Protein AF-A0ABD3QZ76-F1 (afdb_monomer_lite)

Organism: NCBI:txid29204

InterPro domains:
  IPR052341 LOG family pyrimidine/purine nucleotide 5'-monophosphatases [PTHR43393] (47-121)

Sequence (148 aa):
MNKDIIKRWHDAYQRALSQSPTGGDGIVRIFEKLVGSPPMPADKAAYDVYIRLLEDLRRMEGFERRYPLAIVAFGSARLSSDDRYYILATEVGEKLARRGFLVRTGAGPGIMDAVPMGWKREVSRSSSSMSMEHTQGVRDELPVHDHD

Radius of gyration: 20.26 Å; chains: 1; bounding box: 57×27×47 Å

Foldseek 3Di:
DDPVVVVVLVVVVVVVVVPDPDPDPPQVVVVCVVCPDDDDDPDDVVSVVVVVVSVVSVVCTCVVVPADDAAEDDDDLPDDCPDPVLQVLLVQLLVCLVVVHEYEYPQGHGSRCSNLNSVVVNPVVDPDPDDNPHHYDDPPPDPPPPDD

Structure (mmCIF, N/CA/C/O backbone):
data_AF-A0ABD3QZ76-F1
#
_entry.id   AF-A0ABD3QZ76-F1
#
loop_
_atom_site.group_PDB
_atom_site.id
_atom_site.type_symbol
_atom_site.label_atom_id
_atom_site.label_alt_id
_atom_site.label_comp_id
_atom_site.label_asym_id
_atom_site.label_entity_id
_atom_site.label_seq_id
_atom_site.pdbx_PDB_ins_code
_atom_site.Cartn_x
_atom_site.Cartn_y
_atom_site.Cartn_z
_atom_site.occupancy
_atom_site.B_iso_or_equiv
_atom_site.auth_seq_id
_atom_site.auth_comp_id
_atom_site.auth_asym_id
_atom_site.auth_atom_id
_atom_site.pdbx_PDB_model_num
ATOM 1 N N . MET A 1 1 ? 29.562 -4.612 -25.443 1.00 55.84 1 MET A N 1
ATOM 2 C CA . MET A 1 1 ? 29.653 -3.675 -24.301 1.00 55.84 1 MET A CA 1
ATOM 3 C C . MET A 1 1 ? 31.082 -3.685 -23.766 1.00 55.84 1 MET A C 1
ATOM 5 O O . MET A 1 1 ? 31.644 -4.764 -23.630 1.00 55.84 1 MET A O 1
ATOM 9 N N . ASN A 1 2 ? 31.709 -2.520 -23.567 1.00 74.69 2 ASN A N 1
ATOM 10 C CA . ASN A 1 2 ? 33.125 -2.417 -23.181 1.00 74.69 2 ASN A CA 1
ATOM 11 C C . ASN A 1 2 ? 33.342 -2.922 -21.735 1.00 74.69 2 ASN A C 1
ATOM 13 O O . ASN A 1 2 ? 32.626 -2.504 -20.824 1.00 74.69 2 ASN A O 1
ATOM 17 N N . LYS A 1 3 ? 34.337 -3.798 -21.524 1.00 63.56 3 LYS A N 1
ATOM 18 C CA . LYS A 1 3 ? 34.702 -4.367 -20.213 1.00 63.56 3 LYS A CA 1
ATOM 19 C C . LYS A 1 3 ? 35.032 -3.293 -19.169 1.00 63.56 3 LYS A C 1
ATOM 21 O O . LYS A 1 3 ? 34.716 -3.478 -17.997 1.00 63.56 3 LYS A O 1
ATOM 26 N N . ASP A 1 4 ? 35.574 -2.154 -19.594 1.00 70.06 4 ASP A N 1
ATOM 27 C CA . ASP A 1 4 ? 35.921 -1.047 -18.698 1.00 70.06 4 ASP A CA 1
ATOM 28 C C . ASP A 1 4 ? 34.684 -0.345 -18.128 1.00 70.06 4 ASP A C 1
ATOM 30 O O . ASP A 1 4 ? 34.673 0.077 -16.971 1.00 70.06 4 ASP A O 1
ATOM 34 N N . ILE A 1 5 ? 33.607 -0.261 -18.917 1.00 62.62 5 ILE A N 1
ATOM 35 C CA . ILE A 1 5 ? 32.332 0.325 -18.481 1.00 62.62 5 ILE A CA 1
ATOM 36 C C . ILE A 1 5 ? 31.694 -0.583 -17.429 1.00 62.62 5 ILE A C 1
ATOM 38 O O . ILE A 1 5 ? 31.334 -0.114 -16.353 1.00 62.62 5 ILE A O 1
ATOM 42 N N . ILE A 1 6 ? 31.656 -1.890 -17.702 1.00 59.50 6 ILE A N 1
ATOM 43 C CA . ILE A 1 6 ? 31.137 -2.912 -16.782 1.00 59.50 6 ILE A CA 1
ATOM 44 C C . ILE A 1 6 ? 31.904 -2.869 -15.457 1.00 59.50 6 ILE A C 1
ATOM 46 O O . ILE A 1 6 ? 31.296 -2.821 -14.389 1.00 59.50 6 ILE A O 1
ATOM 50 N N . LYS A 1 7 ? 33.241 -2.813 -15.511 1.00 67.69 7 LYS A N 1
ATOM 51 C CA . LYS A 1 7 ? 34.072 -2.717 -14.308 1.00 67.69 7 LYS A CA 1
ATOM 52 C C . LYS A 1 7 ? 33.772 -1.444 -13.516 1.00 67.69 7 LYS A C 1
ATOM 54 O O . LYS A 1 7 ? 33.560 -1.509 -12.310 1.00 67.69 7 LYS A O 1
ATOM 59 N N . ARG A 1 8 ? 33.688 -0.290 -14.186 1.00 68.12 8 ARG A N 1
ATOM 60 C CA . ARG A 1 8 ? 33.410 0.998 -13.531 1.00 68.12 8 ARG A CA 1
ATOM 61 C C . ARG A 1 8 ? 32.057 1.007 -12.817 1.00 68.12 8 ARG A C 1
ATOM 63 O O . ARG A 1 8 ? 31.927 1.619 -11.760 1.00 68.12 8 ARG A O 1
ATOM 70 N N . TRP A 1 9 ? 31.065 0.342 -13.397 1.00 60.19 9 TRP A N 1
ATOM 71 C CA . TRP A 1 9 ? 29.711 0.258 -12.854 1.00 60.19 9 TRP A CA 1
ATOM 72 C C . TRP A 1 9 ? 29.638 -0.725 -11.690 1.00 60.19 9 TRP A C 1
ATOM 74 O O . TRP A 1 9 ? 29.053 -0.410 -10.659 1.00 60.19 9 TRP A O 1
ATOM 84 N N . HIS A 1 10 ? 30.329 -1.861 -11.796 1.00 64.81 10 HIS A N 1
ATOM 85 C CA . HIS A 1 10 ? 30.483 -2.802 -10.692 1.00 64.81 10 HIS A CA 1
ATOM 86 C C . HIS A 1 10 ? 31.192 -2.148 -9.498 1.00 64.81 10 HIS A C 1
ATOM 88 O O . HIS A 1 10 ? 30.723 -2.244 -8.371 1.00 64.81 10 HIS A O 1
ATOM 94 N N . ASP A 1 11 ? 32.265 -1.394 -9.740 1.00 69.31 11 ASP A N 1
ATOM 95 C CA . ASP A 1 11 ? 33.004 -0.692 -8.687 1.00 69.31 11 ASP A CA 1
ATOM 96 C C . ASP A 1 11 ? 32.170 0.443 -8.051 1.00 69.31 11 ASP A C 1
ATOM 98 O O . ASP A 1 11 ? 32.305 0.742 -6.863 1.00 69.31 11 ASP A O 1
ATOM 102 N N . ALA A 1 12 ? 31.293 1.108 -8.814 1.00 63.75 12 ALA A N 1
ATOM 103 C CA . ALA A 1 12 ? 30.329 2.070 -8.271 1.00 63.75 12 ALA A CA 1
ATOM 104 C C . ALA A 1 12 ? 29.271 1.376 -7.398 1.00 63.75 12 ALA A C 1
ATOM 106 O O . ALA A 1 12 ? 28.984 1.841 -6.296 1.00 63.75 12 ALA A O 1
ATOM 107 N N . TYR A 1 13 ? 28.770 0.230 -7.855 1.00 64.62 13 TYR A N 1
ATOM 108 C CA . TYR A 1 13 ? 27.813 -0.594 -7.131 1.00 64.62 13 TYR A CA 1
ATOM 109 C C . TYR A 1 13 ? 28.374 -1.125 -5.801 1.00 64.62 13 TYR A C 1
ATOM 111 O O . TYR A 1 13 ? 27.765 -0.935 -4.749 1.00 64.62 13 TYR A O 1
ATOM 119 N N . GLN A 1 14 ? 29.576 -1.707 -5.818 1.00 65.12 14 GLN A N 1
ATOM 120 C CA . GLN A 1 14 ? 30.237 -2.224 -4.615 1.00 65.12 14 GLN A CA 1
ATOM 121 C C . GLN A 1 14 ? 30.552 -1.118 -3.602 1.00 65.12 14 GLN A C 1
ATOM 123 O O . GLN A 1 14 ? 30.383 -1.306 -2.398 1.00 65.12 14 GLN A O 1
ATOM 128 N N . ARG A 1 15 ? 30.934 0.080 -4.068 1.00 65.88 15 ARG A N 1
ATOM 129 C CA . ARG A 1 15 ? 31.102 1.241 -3.179 1.00 65.88 15 ARG A CA 1
ATOM 130 C C . ARG A 1 15 ? 29.785 1.649 -2.529 1.00 65.88 15 ARG A C 1
ATOM 132 O O . ARG A 1 15 ? 29.762 1.850 -1.317 1.00 65.88 15 ARG A O 1
ATOM 139 N N . ALA A 1 16 ? 28.698 1.699 -3.298 1.00 57.50 16 ALA A N 1
ATOM 140 C CA . ALA A 1 16 ? 27.373 1.992 -2.766 1.00 57.50 16 ALA A CA 1
ATOM 141 C C . ALA A 1 16 ? 26.900 0.938 -1.749 1.00 57.50 16 ALA A C 1
ATOM 143 O O . ALA A 1 16 ? 26.185 1.285 -0.815 1.00 57.50 16 ALA A O 1
ATOM 144 N N . LEU A 1 17 ? 27.272 -0.340 -1.902 1.00 56.12 17 LEU A N 1
ATOM 145 C CA . LEU A 1 17 ? 27.038 -1.395 -0.900 1.00 56.12 17 LEU A CA 1
ATOM 146 C C . LEU A 1 17 ? 27.857 -1.174 0.380 1.00 56.12 17 LEU A C 1
ATOM 148 O O . LEU A 1 17 ? 27.308 -1.203 1.473 1.00 56.12 17 LEU A O 1
ATOM 152 N N . SER A 1 18 ? 29.150 -0.868 0.258 1.00 60.88 18 SER A N 1
ATOM 153 C CA . SER A 1 18 ? 30.060 -0.740 1.410 1.00 60.88 18 SER A CA 1
ATOM 154 C C . SER A 1 18 ? 29.809 0.455 2.345 1.00 60.88 18 SER A C 1
ATOM 156 O O . SER A 1 18 ? 30.334 0.472 3.454 1.00 60.88 18 SER A O 1
ATOM 158 N N . GLN A 1 19 ? 29.050 1.466 1.911 1.00 54.06 19 GLN A N 1
ATOM 159 C CA . GLN A 1 19 ? 28.857 2.726 2.646 1.00 54.06 19 GLN A CA 1
ATOM 160 C C . GLN A 1 19 ? 27.554 2.782 3.462 1.00 54.06 19 GLN A C 1
ATOM 162 O O . GLN A 1 19 ? 27.247 3.823 4.043 1.00 54.06 19 GLN A O 1
ATOM 167 N N . SER A 1 20 ? 26.776 1.696 3.518 1.00 47.16 20 SER A N 1
ATOM 168 C CA . SER A 1 20 ? 25.511 1.686 4.261 1.00 47.16 20 SER A CA 1
ATOM 169 C C . SER A 1 20 ? 25.761 1.649 5.784 1.00 47.16 20 SER A C 1
ATOM 171 O O . SER A 1 20 ? 26.448 0.748 6.266 1.00 47.16 20 SER A O 1
ATOM 173 N N . PRO A 1 21 ? 25.233 2.611 6.569 1.00 45.03 21 PRO A N 1
ATOM 174 C CA . PRO A 1 21 ? 25.541 2.770 7.999 1.00 45.03 21 PRO A CA 1
ATOM 175 C C . PRO A 1 21 ? 24.874 1.727 8.907 1.00 45.03 21 PRO A C 1
ATOM 177 O O . PRO A 1 21 ? 25.215 1.606 10.082 1.00 45.03 21 PRO A O 1
ATOM 180 N N . THR A 1 22 ? 23.924 0.961 8.382 1.00 47.75 22 THR A N 1
ATOM 181 C CA . THR A 1 22 ? 23.325 -0.179 9.069 1.00 47.75 22 THR A CA 1
ATOM 182 C C . THR A 1 22 ? 23.849 -1.442 8.413 1.00 47.75 22 THR A C 1
ATOM 184 O O . THR A 1 22 ? 23.776 -1.546 7.195 1.00 47.75 22 THR A O 1
ATOM 187 N N . GLY A 1 23 ? 24.295 -2.436 9.189 1.00 49.66 23 GLY A N 1
ATOM 188 C CA . GLY A 1 23 ? 24.608 -3.793 8.703 1.00 49.66 23 GLY A CA 1
ATOM 189 C C . GLY A 1 23 ? 23.388 -4.569 8.171 1.00 49.66 23 GLY A C 1
ATOM 190 O O . GLY A 1 23 ? 23.293 -5.782 8.344 1.00 49.66 23 GLY A O 1
ATOM 191 N N . GLY A 1 24 ? 22.421 -3.846 7.610 1.00 51.84 24 GLY A N 1
ATOM 192 C CA . GLY A 1 24 ? 21.257 -4.305 6.894 1.00 51.84 24 GLY A CA 1
ATOM 193 C C . GLY A 1 24 ? 21.530 -4.204 5.401 1.00 51.84 24 GLY A C 1
ATOM 194 O O . GLY A 1 24 ? 21.508 -3.115 4.842 1.00 51.84 24 GLY A O 1
ATOM 195 N N . ASP A 1 25 ? 21.788 -5.366 4.811 1.00 60.72 25 ASP A N 1
ATOM 196 C CA . ASP A 1 25 ? 21.642 -5.620 3.379 1.00 60.72 25 ASP A CA 1
ATOM 197 C C . ASP A 1 25 ? 20.625 -6.761 3.166 1.00 60.72 25 ASP A C 1
ATOM 199 O O . ASP A 1 25 ? 20.720 -7.519 2.206 1.00 60.72 25 ASP A O 1
ATOM 203 N N . GLY A 1 26 ? 19.709 -7.010 4.105 1.00 63.88 26 GLY A N 1
ATOM 204 C CA . GLY A 1 26 ? 18.889 -8.226 4.142 1.00 63.88 26 GLY A CA 1
ATOM 205 C C . GLY A 1 26 ? 18.013 -8.382 2.901 1.00 63.88 26 GLY A C 1
ATOM 206 O O . GLY A 1 26 ? 18.057 -9.420 2.240 1.00 63.88 26 GLY A O 1
ATOM 207 N N . ILE A 1 27 ? 17.271 -7.331 2.546 1.00 64.62 27 ILE A N 1
ATOM 208 C CA . ILE A 1 27 ? 16.392 -7.323 1.368 1.00 64.62 27 ILE A CA 1
ATOM 209 C C . ILE A 1 27 ? 17.203 -7.341 0.066 1.00 64.62 27 ILE A C 1
ATOM 211 O O . ILE A 1 27 ? 16.872 -8.094 -0.849 1.00 64.62 27 ILE A O 1
ATOM 215 N N . VAL A 1 28 ? 18.299 -6.580 -0.000 1.00 67.62 28 VAL A N 1
ATOM 216 C CA . VAL A 1 28 ? 19.170 -6.533 -1.185 1.00 67.62 28 VAL A CA 1
ATOM 217 C C . VAL A 1 28 ? 19.839 -7.889 -1.413 1.00 67.62 28 VAL A C 1
ATOM 219 O O . VAL A 1 28 ? 19.815 -8.402 -2.525 1.00 67.62 28 VAL A O 1
ATOM 222 N N . ARG A 1 29 ? 20.341 -8.537 -0.358 1.00 65.88 29 ARG A N 1
ATOM 223 C CA . ARG A 1 29 ? 20.943 -9.877 -0.430 1.00 65.88 29 ARG A CA 1
ATOM 224 C C . ARG A 1 29 ? 19.932 -10.960 -0.774 1.00 65.88 29 ARG A C 1
ATOM 226 O O . ARG A 1 29 ? 20.291 -11.920 -1.448 1.00 65.88 29 ARG A O 1
ATOM 233 N N . ILE A 1 30 ? 18.694 -10.864 -0.282 1.00 66.62 30 ILE A N 1
ATOM 234 C CA . ILE A 1 30 ? 17.620 -11.786 -0.679 1.00 66.62 30 ILE A CA 1
ATOM 235 C C . ILE A 1 30 ? 17.338 -11.616 -2.170 1.00 66.62 30 ILE A C 1
ATOM 237 O O . ILE A 1 30 ? 17.302 -12.614 -2.884 1.00 66.62 30 ILE A O 1
ATOM 241 N N . PHE A 1 31 ? 17.208 -10.375 -2.643 1.00 66.81 31 PHE A N 1
ATOM 242 C CA . PHE A 1 31 ? 17.041 -10.080 -4.061 1.00 66.81 31 PHE A CA 1
ATOM 243 C C . PHE A 1 31 ? 18.198 -10.673 -4.877 1.00 66.81 31 PHE A C 1
ATOM 245 O O . PHE A 1 31 ? 17.959 -11.541 -5.708 1.00 66.81 31 PHE A O 1
ATOM 252 N N . GLU A 1 32 ? 19.453 -10.344 -4.564 1.00 68.50 32 GLU A N 1
ATOM 253 C CA . GLU A 1 32 ? 20.635 -10.902 -5.242 1.00 68.50 32 GLU A CA 1
ATOM 254 C C . GLU A 1 32 ? 20.688 -12.440 -5.217 1.00 68.50 32 GLU A C 1
ATOM 256 O O . GLU A 1 32 ? 21.098 -13.058 -6.195 1.00 68.50 32 GLU A O 1
ATOM 261 N N . LYS A 1 33 ? 20.263 -13.093 -4.128 1.00 67.94 33 LYS A N 1
ATOM 262 C CA . LYS A 1 33 ? 20.189 -14.564 -4.062 1.00 67.94 33 LYS A CA 1
ATOM 263 C C . LYS A 1 33 ? 19.096 -15.148 -4.954 1.00 67.94 33 LYS A C 1
ATOM 265 O O . LYS A 1 33 ? 19.282 -16.242 -5.479 1.00 67.94 33 LYS A O 1
ATOM 270 N N . LEU A 1 34 ? 17.959 -14.465 -5.077 1.00 65.44 34 LEU A N 1
ATOM 271 C CA . LEU A 1 34 ? 16.797 -14.938 -5.831 1.00 65.44 34 LEU A CA 1
ATOM 272 C C . LEU A 1 34 ? 16.950 -14.710 -7.335 1.00 65.44 34 LEU A C 1
ATOM 274 O O . LEU A 1 34 ? 16.622 -15.598 -8.118 1.00 65.44 34 LEU A O 1
ATOM 278 N N . VAL A 1 35 ? 17.436 -13.534 -7.737 1.00 65.44 35 VAL A N 1
ATOM 279 C CA . VAL A 1 35 ? 17.597 -13.157 -9.152 1.00 65.44 35 VAL A CA 1
ATOM 280 C C . VAL A 1 35 ? 19.026 -13.336 -9.671 1.00 65.44 35 VAL A C 1
ATOM 282 O O . VAL A 1 35 ? 19.245 -13.255 -10.878 1.00 65.44 35 VAL A O 1
ATOM 285 N N . GLY A 1 36 ? 19.988 -13.638 -8.797 1.00 61.91 36 GLY A N 1
ATOM 286 C CA . GLY A 1 36 ? 21.408 -13.717 -9.138 1.00 61.91 36 GLY A CA 1
ATOM 287 C C . GLY A 1 36 ? 22.058 -12.335 -9.248 1.00 61.91 36 GLY A C 1
ATOM 288 O O . GLY A 1 36 ? 21.460 -11.309 -8.919 1.00 61.91 36 GLY A O 1
ATOM 289 N N . SER A 1 37 ? 23.303 -12.291 -9.743 1.00 56.84 37 SER A N 1
ATOM 290 C CA . SER A 1 37 ? 23.878 -11.018 -10.182 1.00 56.84 37 SER A CA 1
ATOM 291 C C . SER A 1 37 ? 23.011 -10.470 -11.319 1.00 56.84 37 SER A C 1
ATOM 293 O O . SER A 1 37 ? 22.812 -11.182 -12.307 1.00 56.84 37 SER A O 1
ATOM 295 N N . PRO A 1 38 ? 22.497 -9.236 -11.206 1.00 54.41 38 PRO A N 1
ATOM 296 C CA . PRO A 1 38 ? 21.647 -8.652 -12.236 1.00 54.41 38 PRO A CA 1
ATOM 297 C C . PRO A 1 38 ? 22.380 -8.683 -13.589 1.00 54.41 38 PRO A C 1
ATOM 299 O O . PRO A 1 38 ? 23.584 -8.387 -13.638 1.00 54.41 38 PRO A O 1
ATOM 302 N N . PRO A 1 39 ? 21.705 -9.001 -14.707 1.00 57.78 39 PRO A N 1
ATOM 303 C CA . PRO A 1 39 ? 22.282 -8.712 -16.009 1.00 57.78 39 PRO A CA 1
ATOM 304 C C . PRO A 1 39 ? 22.580 -7.210 -16.057 1.00 57.78 39 PRO A C 1
ATOM 306 O O . PRO A 1 39 ? 21.695 -6.387 -15.824 1.00 57.78 39 PRO A O 1
ATOM 309 N N . MET A 1 40 ? 23.846 -6.856 -16.296 1.00 61.66 40 MET A N 1
ATOM 310 C CA . MET A 1 40 ? 24.263 -5.459 -16.412 1.00 61.66 40 MET A CA 1
ATOM 311 C C . MET A 1 40 ? 23.383 -4.770 -17.462 1.00 61.66 40 MET A C 1
ATOM 313 O O . MET A 1 40 ? 23.336 -5.257 -18.597 1.00 61.66 40 MET A O 1
ATOM 317 N N . PRO A 1 41 ? 22.684 -3.679 -17.107 1.00 68.50 41 PRO A N 1
ATOM 318 C CA . PRO A 1 41 ? 21.803 -3.000 -18.040 1.00 68.50 41 PRO A CA 1
ATOM 319 C C . PRO A 1 41 ? 22.567 -2.574 -19.298 1.00 68.50 41 PRO A C 1
ATOM 321 O O . PRO A 1 41 ? 23.732 -2.181 -19.230 1.00 68.50 41 PRO A O 1
ATOM 324 N N . ALA A 1 42 ? 21.915 -2.699 -20.457 1.00 70.06 42 ALA A N 1
ATOM 325 C CA . ALA A 1 42 ? 22.549 -2.512 -21.763 1.00 70.06 42 ALA A CA 1
ATOM 326 C C . ALA A 1 42 ? 22.991 -1.060 -22.026 1.00 70.06 42 ALA A C 1
ATOM 328 O O . ALA A 1 42 ? 23.866 -0.820 -22.861 1.00 70.06 42 ALA A O 1
ATOM 329 N N . ASP A 1 43 ? 22.398 -0.107 -21.302 1.00 77.88 43 ASP A N 1
ATOM 330 C CA . ASP A 1 43 ? 22.630 1.326 -21.429 1.00 77.88 43 ASP A CA 1
ATOM 331 C C . ASP A 1 43 ? 22.464 2.070 -20.087 1.00 77.88 43 ASP A C 1
ATOM 333 O O . ASP A 1 43 ? 22.128 1.496 -19.046 1.00 77.88 43 ASP A O 1
ATOM 337 N N . LYS A 1 44 ? 22.734 3.382 -20.116 1.00 73.81 44 LYS A N 1
ATOM 338 C CA . LYS A 1 44 ? 22.666 4.275 -18.951 1.00 73.81 44 LYS A CA 1
ATOM 339 C C . LYS A 1 44 ? 21.254 4.396 -18.370 1.00 73.81 44 LYS A C 1
ATOM 341 O O . LYS A 1 44 ? 21.131 4.472 -17.153 1.00 73.81 44 LYS A O 1
ATOM 346 N N . ALA A 1 45 ? 20.209 4.414 -19.195 1.00 76.19 45 ALA A N 1
ATOM 347 C CA . ALA A 1 45 ? 18.841 4.579 -18.707 1.00 76.19 45 ALA A CA 1
ATOM 348 C C . ALA A 1 45 ? 18.413 3.357 -17.888 1.00 76.19 45 ALA A C 1
ATOM 350 O O . ALA A 1 45 ? 17.911 3.491 -16.772 1.00 76.19 45 ALA A O 1
ATOM 351 N N . ALA A 1 46 ? 18.713 2.160 -18.391 1.00 75.38 46 ALA A N 1
ATOM 352 C CA . ALA A 1 46 ? 18.441 0.923 -17.675 1.00 75.38 46 ALA A CA 1
ATOM 353 C C . ALA A 1 46 ? 19.271 0.803 -16.376 1.00 75.38 46 ALA A C 1
ATOM 355 O O . ALA A 1 46 ? 18.796 0.239 -15.391 1.00 75.38 46 ALA A O 1
ATOM 356 N N . TYR A 1 47 ? 20.474 1.387 -16.322 1.00 74.00 47 TYR A N 1
ATOM 357 C CA . TYR A 1 47 ? 21.261 1.485 -15.084 1.00 74.00 47 TYR A CA 1
ATOM 358 C C . TYR A 1 47 ? 20.676 2.439 -14.062 1.00 74.00 47 TYR A C 1
ATOM 360 O O . TYR A 1 47 ? 20.614 2.101 -12.884 1.00 74.00 47 TYR A O 1
ATOM 368 N N . ASP A 1 48 ? 20.229 3.609 -14.506 1.00 74.25 48 ASP A N 1
ATOM 369 C CA . ASP A 1 48 ? 19.620 4.595 -13.623 1.00 74.25 48 ASP A CA 1
ATOM 370 C C . ASP A 1 48 ? 18.341 4.017 -12.983 1.00 74.25 48 ASP A C 1
ATOM 372 O O . ASP A 1 48 ? 18.131 4.174 -11.781 1.00 74.25 48 ASP A O 1
ATOM 376 N N . VAL A 1 49 ? 17.530 3.266 -13.744 1.00 80.31 49 VAL A N 1
ATOM 377 C CA . VAL A 1 49 ? 16.377 2.511 -13.212 1.00 80.31 49 VAL A CA 1
ATOM 378 C C . VAL A 1 49 ? 16.823 1.436 -12.221 1.00 80.31 49 VAL A C 1
ATOM 380 O O . VAL A 1 49 ? 16.241 1.310 -11.144 1.00 80.31 49 VAL A O 1
ATOM 383 N N . TYR A 1 50 ? 17.866 0.675 -12.558 1.00 76.00 50 TYR A N 1
ATOM 384 C CA . TYR A 1 50 ? 18.373 -0.392 -11.700 1.00 76.00 50 TYR A CA 1
ATOM 385 C C . TYR A 1 50 ? 18.871 0.134 -10.347 1.00 76.00 50 TYR A C 1
ATOM 387 O O . TYR A 1 50 ? 18.518 -0.407 -9.302 1.00 76.00 50 TYR A O 1
ATOM 395 N N . ILE A 1 51 ? 19.650 1.217 -10.346 1.00 73.56 51 ILE A N 1
ATOM 396 C CA . ILE A 1 51 ? 20.146 1.831 -9.110 1.00 73.56 51 ILE A CA 1
ATOM 397 C C . ILE A 1 51 ? 18.992 2.376 -8.266 1.00 73.56 51 ILE A C 1
ATOM 399 O O . ILE A 1 51 ? 18.982 2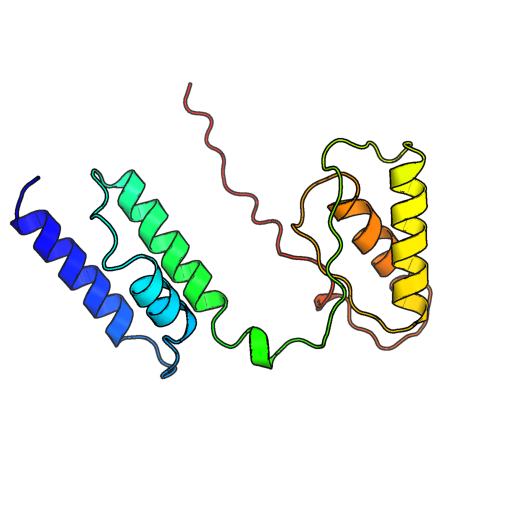.139 -7.061 1.00 73.56 51 ILE A O 1
ATOM 403 N N . ARG A 1 52 ? 17.985 3.008 -8.882 1.00 79.31 52 ARG A N 1
ATOM 404 C CA . ARG A 1 52 ? 16.784 3.471 -8.163 1.00 79.31 52 ARG A CA 1
ATOM 405 C C . ARG A 1 52 ? 16.036 2.326 -7.487 1.00 79.31 52 ARG A C 1
ATOM 407 O O . ARG A 1 52 ? 15.728 2.431 -6.306 1.00 79.31 52 ARG A O 1
ATOM 414 N N . LEU A 1 53 ? 15.826 1.210 -8.190 1.00 80.00 53 LEU A N 1
ATOM 415 C CA . LEU A 1 53 ? 15.198 0.020 -7.608 1.00 80.00 53 LEU A CA 1
ATOM 416 C C . LEU A 1 53 ? 15.950 -0.455 -6.360 1.00 80.00 53 LEU A C 1
ATOM 418 O O . LEU A 1 53 ? 15.340 -0.763 -5.339 1.00 80.00 53 LEU A O 1
ATOM 422 N N . LEU A 1 54 ? 17.279 -0.518 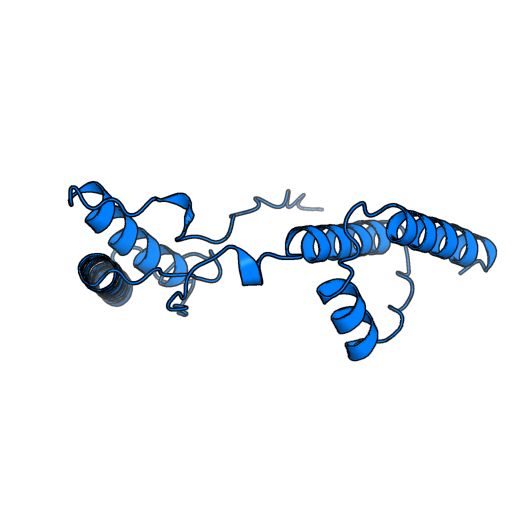-6.428 1.00 76.12 54 LEU A N 1
ATOM 423 C CA . LEU A 1 54 ? 18.080 -0.943 -5.285 1.00 76.12 54 LEU A CA 1
ATOM 424 C C . LEU A 1 54 ? 18.039 0.054 -4.127 1.00 76.12 54 LEU A C 1
ATOM 426 O O . LEU A 1 54 ? 18.016 -0.364 -2.971 1.00 76.12 54 LEU A O 1
ATOM 430 N N . GLU A 1 55 ? 18.031 1.354 -4.413 1.00 76.06 55 GLU A N 1
ATOM 431 C CA . GLU A 1 55 ? 17.837 2.389 -3.397 1.00 76.06 55 GLU A CA 1
ATOM 432 C C . GLU A 1 55 ? 16.473 2.252 -2.712 1.00 76.06 55 GLU A C 1
ATOM 434 O O . GLU A 1 55 ? 16.405 2.324 -1.486 1.00 76.06 55 GLU A O 1
ATOM 439 N N . ASP A 1 56 ? 15.407 1.977 -3.462 1.00 77.25 56 ASP A N 1
ATOM 440 C CA . ASP A 1 56 ? 14.066 1.762 -2.909 1.00 77.25 56 ASP A CA 1
ATOM 441 C C . ASP A 1 56 ? 13.999 0.497 -2.049 1.00 77.25 56 ASP A C 1
ATOM 443 O O . ASP A 1 56 ? 13.493 0.531 -0.926 1.00 77.25 56 ASP A O 1
ATOM 447 N N . LEU A 1 57 ? 14.600 -0.602 -2.511 1.00 75.94 57 LEU A N 1
ATOM 448 C CA . LEU A 1 57 ? 14.733 -1.829 -1.723 1.00 75.94 57 LEU A CA 1
ATOM 449 C C . LEU A 1 57 ? 15.500 -1.587 -0.413 1.00 75.94 57 LEU A C 1
ATOM 451 O O . LEU A 1 57 ? 15.125 -2.121 0.630 1.00 75.94 57 LEU A O 1
ATOM 455 N N . ARG A 1 58 ? 16.530 -0.735 -0.429 1.00 73.94 58 ARG A N 1
ATOM 456 C CA . ARG A 1 58 ? 17.246 -0.320 0.789 1.00 73.94 58 ARG A CA 1
ATOM 457 C C . ARG A 1 58 ? 16.407 0.576 1.689 1.00 73.94 58 ARG A C 1
ATOM 459 O O . ARG A 1 58 ? 16.484 0.446 2.904 1.00 73.94 58 ARG A O 1
ATOM 466 N N . ARG A 1 59 ? 15.580 1.469 1.139 1.00 72.50 59 ARG A N 1
ATOM 467 C CA . ARG A 1 59 ? 14.630 2.266 1.941 1.00 72.50 59 ARG A CA 1
ATOM 468 C C . ARG A 1 59 ? 13.611 1.380 2.658 1.00 72.50 59 ARG A C 1
ATOM 470 O O . ARG A 1 59 ? 13.145 1.736 3.737 1.00 72.50 59 ARG A O 1
ATOM 477 N N . MET A 1 60 ? 13.295 0.221 2.084 1.00 69.50 60 MET A N 1
ATOM 478 C CA . MET A 1 60 ? 12.449 -0.801 2.705 1.00 69.50 60 MET A CA 1
ATOM 479 C C . MET A 1 60 ? 13.181 -1.646 3.765 1.00 69.50 60 MET A C 1
ATOM 481 O O . MET A 1 60 ? 12.559 -2.462 4.450 1.00 69.50 60 MET A O 1
ATOM 485 N N . GLU A 1 61 ? 14.486 -1.466 3.958 1.00 69.94 61 GLU A N 1
ATOM 486 C CA . GLU A 1 61 ? 15.239 -2.190 4.975 1.00 69.94 61 GLU A CA 1
ATOM 487 C C . GLU A 1 61 ? 14.753 -1.838 6.388 1.00 69.94 61 GLU A C 1
ATOM 489 O O . GLU A 1 61 ? 14.631 -0.678 6.777 1.00 69.94 61 GLU A O 1
ATOM 494 N N . GLY A 1 62 ? 14.455 -2.860 7.193 1.00 62.59 62 GLY A N 1
ATOM 495 C CA . GLY A 1 62 ? 13.923 -2.664 8.542 1.00 62.59 62 GLY A CA 1
ATOM 496 C C . GLY A 1 62 ? 12.458 -2.217 8.583 1.00 62.59 62 GLY A C 1
ATOM 497 O O . GLY A 1 62 ? 11.917 -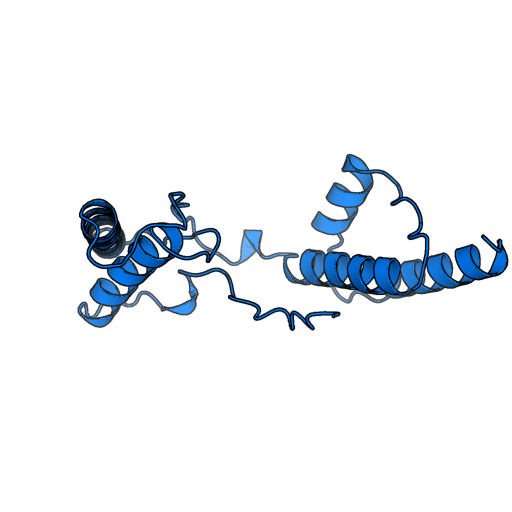2.078 9.682 1.00 62.59 62 GLY A O 1
ATOM 498 N N . PHE A 1 63 ? 11.796 -2.077 7.428 1.00 64.12 63 PHE A N 1
ATOM 499 C CA . PHE A 1 63 ? 10.361 -1.809 7.326 1.00 64.12 63 PHE A CA 1
ATOM 500 C C . PHE A 1 63 ? 9.548 -2.884 8.067 1.00 64.12 63 PHE A C 1
ATOM 502 O O . PHE A 1 63 ? 8.635 -2.565 8.819 1.00 64.12 63 PHE A O 1
ATOM 509 N N . GLU A 1 64 ? 9.945 -4.154 7.990 1.00 57.59 64 GLU A N 1
ATOM 510 C CA . GLU A 1 64 ? 9.270 -5.255 8.699 1.00 57.59 64 GLU A CA 1
ATOM 511 C C . GLU A 1 64 ? 9.259 -5.103 10.229 1.00 57.59 64 GLU A C 1
ATOM 513 O O . GLU A 1 64 ? 8.334 -5.569 10.887 1.00 57.59 64 GLU A O 1
ATOM 518 N N . ARG A 1 65 ? 10.254 -4.421 10.813 1.00 59.88 65 ARG A N 1
ATOM 519 C CA . ARG A 1 65 ? 10.355 -4.234 12.272 1.00 59.88 65 ARG A CA 1
ATOM 520 C C . ARG A 1 65 ? 9.561 -3.036 12.789 1.00 59.88 65 ARG A C 1
ATOM 522 O O . ARG A 1 65 ? 9.363 -2.925 13.994 1.00 59.88 65 ARG A O 1
ATOM 529 N N . ARG A 1 66 ? 9.157 -2.119 11.904 1.00 59.09 66 ARG A N 1
ATOM 530 C CA . ARG A 1 66 ? 8.627 -0.802 12.287 1.00 59.09 66 ARG A CA 1
ATOM 531 C C . ARG A 1 66 ? 7.110 -0.686 12.173 1.00 59.09 66 ARG A C 1
ATOM 533 O O . ARG A 1 66 ? 6.550 0.245 12.741 1.00 59.09 66 ARG A O 1
ATOM 540 N N . TYR A 1 67 ? 6.445 -1.605 11.475 1.00 63.28 67 TYR A N 1
ATOM 541 C CA . TYR A 1 67 ? 5.019 -1.478 11.183 1.00 63.28 67 TYR A CA 1
ATOM 542 C C . TYR A 1 67 ? 4.167 -2.584 11.818 1.00 63.28 67 TYR A C 1
ATOM 544 O O . TYR A 1 67 ? 4.555 -3.751 11.764 1.00 63.28 67 TYR A O 1
ATOM 552 N N . PRO A 1 68 ? 2.987 -2.250 12.379 1.00 67.62 68 PRO A N 1
ATOM 553 C CA . PRO A 1 68 ? 2.085 -3.244 12.951 1.00 67.62 68 PRO A CA 1
ATOM 554 C C . PRO A 1 68 ? 1.446 -4.123 11.868 1.00 67.62 68 PRO A C 1
ATOM 556 O O . PRO A 1 68 ? 1.409 -3.761 10.688 1.00 67.62 68 PRO A O 1
ATOM 559 N N . LEU A 1 69 ? 0.892 -5.265 12.287 1.00 77.88 69 LEU A N 1
ATOM 560 C CA . LEU A 1 69 ? 0.133 -6.159 11.414 1.00 77.88 69 LEU A CA 1
ATOM 561 C C . LEU A 1 69 ? -1.006 -5.392 10.720 1.00 77.88 69 LEU A C 1
ATOM 563 O O . LEU A 1 69 ? -1.788 -4.695 11.369 1.00 77.88 69 LEU A O 1
ATOM 567 N N . ALA A 1 70 ? -1.105 -5.544 9.401 1.00 84.94 70 ALA A N 1
ATOM 568 C CA . ALA A 1 70 ? -2.099 -4.870 8.576 1.00 84.94 70 ALA A CA 1
ATOM 569 C C . ALA A 1 70 ? -2.793 -5.856 7.635 1.00 84.94 70 ALA A C 1
ATOM 571 O O . ALA A 1 70 ? -2.193 -6.820 7.161 1.00 84.94 70 ALA A O 1
ATOM 572 N N . ILE A 1 71 ? -4.056 -5.577 7.329 1.00 88.75 71 ILE A N 1
ATOM 573 C CA . ILE A 1 71 ? -4.820 -6.285 6.307 1.00 88.75 71 ILE A CA 1
ATOM 574 C C . ILE A 1 71 ? -4.446 -5.701 4.948 1.00 88.75 71 ILE A C 1
ATOM 576 O O . ILE A 1 71 ? -4.568 -4.496 4.730 1.00 88.75 71 ILE A O 1
ATOM 580 N N . VAL A 1 72 ? -4.003 -6.552 4.024 1.00 90.44 72 VAL A N 1
ATOM 581 C CA . VAL A 1 72 ? -3.705 -6.128 2.653 1.00 90.44 72 VAL A CA 1
ATOM 582 C C . VAL A 1 72 ? -4.955 -6.294 1.795 1.00 90.44 72 VAL A C 1
ATOM 584 O O . VAL A 1 72 ? -5.455 -7.407 1.637 1.00 90.44 72 VAL A O 1
ATOM 587 N N . ALA A 1 73 ? -5.470 -5.193 1.251 1.00 87.94 73 ALA A N 1
ATOM 588 C CA . ALA A 1 73 ? -6.637 -5.193 0.378 1.00 87.94 73 ALA A CA 1
ATOM 589 C C . ALA A 1 73 ? -6.227 -5.040 -1.094 1.00 87.94 73 ALA A C 1
ATOM 591 O O . ALA A 1 73 ? -5.517 -4.106 -1.473 1.00 87.94 73 ALA A O 1
ATOM 592 N N . PHE A 1 74 ? -6.727 -5.954 -1.925 1.00 91.19 74 PHE A N 1
ATOM 593 C CA . PHE A 1 74 ? -6.554 -5.962 -3.376 1.00 91.19 74 PHE A CA 1
ATOM 594 C C . PHE A 1 74 ? -7.907 -5.831 -4.073 1.00 91.19 74 PHE A C 1
ATOM 596 O O . PHE A 1 74 ? -8.935 -6.258 -3.546 1.00 91.19 74 PHE A O 1
ATOM 603 N N . GLY A 1 75 ? -7.909 -5.275 -5.282 1.00 90.00 75 GLY A N 1
ATOM 604 C CA . GLY A 1 75 ? -9.111 -5.197 -6.101 1.00 90.00 75 GLY A CA 1
ATOM 605 C C . GLY A 1 75 ? -8.917 -4.396 -7.383 1.00 90.00 75 GLY A C 1
ATOM 606 O O . GLY A 1 75 ? -7.810 -3.969 -7.707 1.00 90.00 75 GLY A O 1
ATOM 607 N N . SER A 1 76 ? -10.008 -4.221 -8.131 1.00 91.81 76 SER A N 1
ATOM 608 C CA . SER A 1 76 ? -9.995 -3.535 -9.427 1.00 91.81 76 SER A CA 1
ATOM 609 C C . SER A 1 76 ? -9.495 -2.096 -9.308 1.00 91.81 76 SER A C 1
ATOM 611 O O . SER A 1 76 ? -9.996 -1.332 -8.483 1.00 91.81 76 SER A O 1
ATOM 613 N N . ALA A 1 77 ? -8.579 -1.725 -10.204 1.00 92.50 77 ALA A N 1
ATOM 614 C CA . ALA A 1 77 ? -8.105 -0.355 -10.383 1.00 92.50 77 ALA A CA 1
ATOM 615 C C . ALA A 1 77 ? -9.038 0.511 -11.254 1.00 92.50 77 ALA A C 1
ATOM 617 O O . ALA A 1 77 ? -8.834 1.710 -11.379 1.00 92.50 77 ALA A O 1
ATOM 618 N N . ARG A 1 78 ? -10.048 -0.091 -11.893 1.00 93.31 78 ARG A N 1
ATOM 619 C CA . ARG A 1 78 ? -10.850 0.553 -12.950 1.00 93.31 78 ARG A CA 1
ATOM 620 C C . ARG A 1 78 ? -12.220 1.049 -12.492 1.00 93.31 78 ARG A C 1
ATOM 622 O O . ARG A 1 78 ? -12.972 1.559 -13.310 1.00 93.31 78 ARG A O 1
ATOM 629 N N . LEU A 1 79 ? -12.572 0.835 -11.226 1.00 93.81 79 LEU A N 1
ATOM 630 C CA . LEU A 1 79 ? -13.871 1.258 -10.707 1.00 93.81 79 LEU A CA 1
ATOM 631 C C . LEU A 1 79 ? -13.861 2.751 -10.397 1.00 93.81 79 LEU A C 1
ATOM 633 O O . LEU A 1 79 ? -12.914 3.247 -9.784 1.00 93.81 79 LEU A O 1
ATOM 637 N N . SER A 1 80 ? -14.932 3.431 -10.788 1.00 94.38 80 SER A N 1
ATOM 638 C CA . SER A 1 80 ? -15.223 4.801 -10.384 1.00 94.38 80 SER A CA 1
ATOM 639 C C . SER A 1 80 ? -15.818 4.841 -8.972 1.00 94.38 80 SER A C 1
ATOM 641 O O . SER A 1 80 ? -16.211 3.815 -8.413 1.00 94.38 80 SER A O 1
ATOM 643 N N . SER A 1 81 ? -15.858 6.028 -8.366 1.00 93.38 81 SER A N 1
ATOM 644 C CA . SER A 1 81 ? -16.294 6.213 -6.975 1.00 93.38 81 SER A CA 1
ATOM 645 C C . SER A 1 81 ? -17.796 6.004 -6.746 1.00 93.38 81 SER A C 1
ATOM 647 O O . SER A 1 81 ? -18.218 5.771 -5.614 1.00 93.38 81 SER A O 1
ATOM 649 N N . ASP A 1 82 ? -18.592 6.074 -7.809 1.00 96.25 82 ASP A N 1
ATOM 650 C CA . ASP A 1 82 ? -20.031 5.815 -7.864 1.00 96.25 82 ASP A CA 1
ATOM 651 C C . ASP A 1 82 ? -20.376 4.334 -8.104 1.00 96.25 82 ASP A C 1
ATOM 653 O O . ASP A 1 82 ? -21.532 3.934 -7.952 1.00 96.25 82 ASP A O 1
ATOM 657 N N . ASP A 1 83 ? -19.387 3.491 -8.417 1.00 97.94 83 ASP A N 1
ATOM 658 C CA . ASP A 1 83 ? -19.600 2.055 -8.566 1.00 97.94 83 ASP A CA 1
ATOM 659 C C . ASP A 1 83 ? -19.992 1.410 -7.223 1.00 97.94 83 ASP A C 1
ATOM 661 O O . ASP A 1 83 ? -19.376 1.638 -6.175 1.00 97.94 83 ASP A O 1
ATOM 665 N N . ARG A 1 84 ? -20.997 0.525 -7.252 1.00 97.69 84 ARG A N 1
ATOM 666 C CA . ARG A 1 84 ? -21.483 -0.199 -6.065 1.00 97.69 84 ARG A CA 1
ATOM 667 C C . ARG A 1 84 ? -20.370 -0.916 -5.294 1.00 97.69 84 ARG A C 1
ATOM 669 O O . ARG A 1 84 ? -20.429 -0.995 -4.069 1.00 97.69 84 ARG A O 1
ATOM 676 N N . TYR A 1 85 ? -19.366 -1.459 -5.979 1.00 97.44 85 TYR A N 1
ATOM 677 C CA . TYR A 1 85 ? -18.256 -2.176 -5.359 1.00 97.44 85 TYR A CA 1
ATOM 678 C C . TYR A 1 85 ? -17.223 -1.222 -4.760 1.00 97.44 85 TYR A C 1
ATOM 680 O O . TYR A 1 85 ? -16.610 -1.570 -3.752 1.00 97.44 85 TYR A O 1
ATOM 688 N N . TYR A 1 86 ? -17.064 -0.016 -5.314 1.00 97.06 86 TYR A N 1
ATOM 689 C CA . TYR A 1 86 ? -16.254 1.033 -4.694 1.00 97.06 86 TYR A CA 1
ATOM 690 C C . TYR A 1 86 ? -16.871 1.477 -3.361 1.00 97.06 86 TYR A C 1
ATOM 692 O O . TYR A 1 86 ? -16.186 1.555 -2.338 1.00 97.06 86 TYR A O 1
ATOM 700 N N . ILE A 1 87 ? -18.187 1.707 -3.349 1.00 97.88 87 ILE A N 1
ATOM 701 C CA . ILE A 1 87 ? -18.928 2.087 -2.139 1.00 97.88 87 ILE A CA 1
ATOM 702 C C . ILE A 1 87 ? -18.809 0.986 -1.077 1.00 97.88 87 ILE A C 1
ATOM 704 O O . ILE A 1 87 ? -18.411 1.261 0.055 1.00 97.88 87 ILE A O 1
ATOM 708 N N . LEU A 1 88 ? -19.041 -0.276 -1.455 1.00 97.88 88 LEU A N 1
ATOM 709 C CA . LEU A 1 88 ? -18.876 -1.418 -0.548 1.00 97.88 88 LEU A CA 1
ATOM 710 C C . LEU A 1 88 ? -17.442 -1.543 -0.012 1.00 97.88 88 LEU A C 1
ATOM 712 O O . LEU A 1 88 ? -17.250 -1.794 1.176 1.00 97.88 88 LEU A O 1
ATOM 716 N N . ALA A 1 89 ? -16.425 -1.347 -0.854 1.00 97.06 89 ALA A N 1
ATOM 717 C CA . ALA A 1 89 ? -15.026 -1.366 -0.427 1.00 97.06 89 ALA A CA 1
ATOM 718 C C . ALA A 1 89 ? -14.711 -0.238 0.574 1.00 97.06 89 ALA A C 1
ATOM 720 O O . ALA A 1 89 ? -13.979 -0.454 1.542 1.00 97.06 89 ALA A O 1
ATOM 721 N N . THR A 1 90 ? -15.320 0.935 0.392 1.00 96.81 90 THR A N 1
ATOM 722 C CA . THR A 1 90 ? -15.225 2.053 1.341 1.00 96.81 90 THR A CA 1
ATOM 723 C C . THR A 1 90 ? -15.817 1.663 2.700 1.00 96.81 90 THR A C 1
ATOM 725 O O . THR A 1 90 ? -15.162 1.828 3.729 1.00 96.81 90 THR A O 1
ATOM 728 N N . GLU A 1 91 ? -17.006 1.054 2.730 1.00 97.75 91 GLU A N 1
ATOM 729 C CA . GLU A 1 91 ? -17.615 0.570 3.979 1.00 97.75 91 GLU A CA 1
ATOM 730 C C . GLU A 1 91 ? -16.774 -0.507 4.679 1.00 97.75 91 GLU A C 1
ATOM 732 O O . GLU A 1 91 ? -16.727 -0.569 5.912 1.00 97.75 91 GLU A O 1
ATOM 737 N N . VAL A 1 92 ? -16.110 -1.380 3.912 1.00 96.81 92 VAL A N 1
ATOM 738 C CA . VAL A 1 92 ? -15.165 -2.360 4.464 1.00 96.81 92 VAL A CA 1
ATOM 739 C C . VAL A 1 92 ? -14.022 -1.637 5.174 1.00 96.81 92 VAL A C 1
ATOM 741 O O . VAL A 1 92 ? -13.724 -1.977 6.317 1.00 96.81 92 VAL A O 1
ATOM 744 N N . GLY A 1 93 ? -13.438 -0.608 4.554 1.00 94.88 93 GLY A N 1
ATOM 745 C CA . GLY A 1 93 ? -12.398 0.223 5.166 1.00 94.88 93 GLY A CA 1
ATOM 746 C C . GLY A 1 93 ? -12.817 0.817 6.513 1.00 94.88 93 GLY A C 1
ATOM 747 O O . GLY A 1 93 ? -12.102 0.667 7.506 1.00 94.88 93 GLY A O 1
ATOM 748 N N . GLU A 1 94 ? -14.013 1.408 6.580 1.00 95.12 94 GLU A N 1
ATOM 749 C CA . GLU A 1 94 ? -14.578 1.952 7.826 1.00 95.12 94 GLU A CA 1
ATOM 750 C C . GLU A 1 94 ? -14.744 0.866 8.906 1.00 95.12 94 GLU A C 1
ATOM 752 O O . GLU A 1 94 ? -14.392 1.051 10.072 1.00 95.12 94 GLU A O 1
ATOM 757 N N . LYS A 1 95 ? -15.256 -0.310 8.524 1.00 95.50 95 LYS A N 1
ATOM 758 C CA . LYS A 1 95 ? -15.460 -1.451 9.434 1.00 95.50 95 LYS A CA 1
ATOM 759 C C . LYS A 1 95 ? -14.152 -2.040 9.961 1.00 95.50 95 LYS A C 1
ATOM 761 O O . LYS A 1 95 ? -14.159 -2.619 11.052 1.00 95.50 95 LYS A O 1
ATOM 766 N N . LEU A 1 96 ? -13.068 -1.948 9.193 1.00 92.25 96 LEU A N 1
ATOM 767 C CA . LEU A 1 96 ? -11.730 -2.365 9.614 1.00 92.25 96 LEU A CA 1
ATOM 768 C C . LEU A 1 96 ? -11.131 -1.363 10.605 1.00 92.25 96 LEU A C 1
ATOM 770 O O . LEU A 1 96 ? -10.649 -1.781 11.658 1.00 92.25 96 LEU A O 1
ATOM 774 N N . ALA A 1 97 ? -11.257 -0.062 10.326 1.00 89.94 97 ALA A N 1
ATOM 775 C CA . ALA A 1 97 ? -10.833 1.004 11.234 1.00 89.94 97 ALA A CA 1
ATOM 776 C C . ALA A 1 97 ? -11.528 0.910 12.601 1.00 89.94 97 ALA A C 1
ATOM 778 O O . ALA A 1 97 ? -10.850 0.890 13.626 1.00 89.94 97 ALA A O 1
ATOM 779 N N . ARG A 1 98 ? -12.858 0.725 12.636 1.00 89.50 98 ARG A N 1
ATOM 780 C CA . ARG A 1 98 ? -13.616 0.547 13.896 1.00 89.50 98 ARG A CA 1
ATOM 781 C C . ARG A 1 98 ? -13.141 -0.627 14.750 1.00 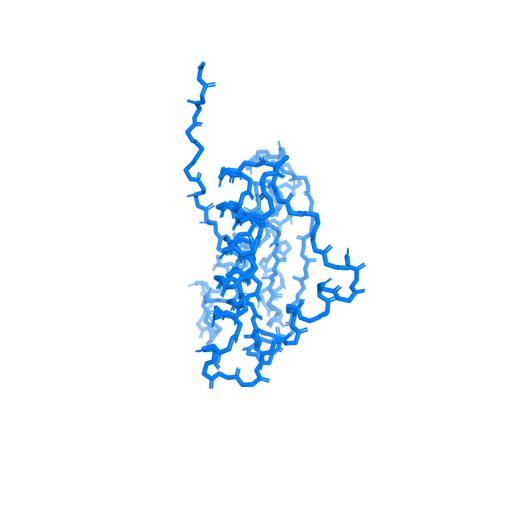89.50 98 ARG A C 1
ATOM 783 O O . ARG A 1 98 ? -13.353 -0.631 15.957 1.00 89.50 98 ARG A O 1
ATOM 790 N N . ARG A 1 99 ? -12.535 -1.640 14.129 1.00 89.75 99 ARG A N 1
ATOM 791 C CA . ARG A 1 99 ? -11.995 -2.825 14.810 1.00 89.75 99 ARG A CA 1
ATOM 792 C C . ARG A 1 99 ? -10.508 -2.700 15.154 1.00 89.75 99 ARG A C 1
ATOM 794 O O . ARG A 1 99 ? -9.941 -3.650 15.680 1.00 89.75 99 ARG A O 1
ATOM 801 N N . GLY A 1 100 ? -9.879 -1.563 14.858 1.00 8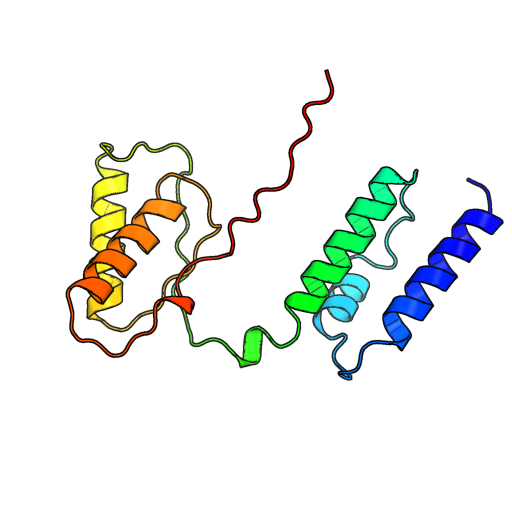5.25 100 GLY A N 1
ATOM 802 C CA . GLY A 1 100 ? -8.466 -1.316 15.144 1.00 85.25 100 GLY A CA 1
ATOM 803 C C . GLY A 1 100 ? -7.495 -1.972 14.162 1.00 85.25 100 GLY A C 1
ATOM 804 O O . GLY A 1 100 ? -6.300 -2.033 14.441 1.00 85.25 100 GLY A O 1
ATOM 805 N N . PHE A 1 101 ? -7.969 -2.465 13.013 1.00 86.31 101 PHE A N 1
ATOM 806 C CA . PHE A 1 101 ? -7.082 -3.033 11.999 1.00 86.31 101 PHE A CA 1
ATOM 807 C C . PHE A 1 101 ? -6.474 -1.937 11.136 1.00 86.31 101 PHE A C 1
ATOM 809 O O . PHE A 1 101 ? -7.180 -1.049 10.662 1.00 86.31 101 PHE A O 1
ATOM 816 N N . LEU A 1 102 ? -5.174 -2.040 10.867 1.00 87.12 102 LEU A N 1
ATOM 817 C CA . LEU A 1 102 ? -4.529 -1.275 9.807 1.00 87.12 102 LEU A CA 1
ATOM 818 C C . LEU A 1 102 ? -4.833 -1.893 8.443 1.00 87.12 102 LEU A C 1
ATOM 820 O O . LEU A 1 102 ? -5.041 -3.103 8.330 1.00 87.12 102 LEU A O 1
ATOM 824 N N . VAL A 1 103 ? -4.815 -1.064 7.403 1.00 86.00 103 VAL A N 1
ATOM 825 C CA . VAL A 1 103 ? -5.028 -1.492 6.018 1.00 86.00 103 VAL A CA 1
ATOM 826 C C . VAL A 1 103 ? -3.850 -1.065 5.157 1.00 86.00 103 VAL A C 1
ATOM 828 O O . VAL A 1 103 ? -3.353 0.043 5.304 1.00 86.00 103 VAL A O 1
ATOM 831 N N . ARG A 1 104 ? -3.422 -1.925 4.233 1.00 87.62 104 ARG A N 1
ATOM 832 C CA . ARG A 1 104 ? -2.446 -1.606 3.183 1.00 87.62 104 ARG A CA 1
ATOM 833 C C . ARG A 1 104 ? -2.990 -2.001 1.817 1.00 87.62 104 ARG A C 1
ATOM 835 O O . ARG A 1 104 ? -3.752 -2.957 1.709 1.00 87.62 104 ARG A O 1
ATOM 842 N N . THR A 1 105 ? -2.585 -1.288 0.773 1.00 88.62 105 THR A N 1
ATOM 843 C CA . THR A 1 105 ? -2.976 -1.567 -0.618 1.00 88.62 105 THR A CA 1
ATOM 844 C C . THR A 1 105 ? -1.800 -1.321 -1.558 1.00 88.62 105 THR A C 1
ATOM 846 O O . THR A 1 105 ? -0.786 -0.753 -1.152 1.00 88.62 105 THR A O 1
ATOM 849 N N . GLY A 1 106 ? -1.950 -1.700 -2.830 1.00 84.50 106 GLY A N 1
ATOM 850 C CA . GLY A 1 106 ? -0.999 -1.362 -3.895 1.00 84.50 106 GLY A CA 1
ATOM 851 C C . GLY A 1 106 ? -1.046 0.101 -4.363 1.00 84.50 106 GLY A C 1
ATOM 852 O O . GLY A 1 106 ? -0.504 0.396 -5.418 1.00 84.50 106 GLY A O 1
ATOM 853 N N . ALA A 1 107 ? -1.730 0.999 -3.636 1.00 83.88 107 ALA A N 1
ATOM 854 C CA . ALA A 1 107 ? -1.819 2.446 -3.897 1.00 83.88 107 ALA A CA 1
ATOM 855 C C . ALA A 1 107 ? -2.404 2.886 -5.264 1.00 83.88 107 ALA A C 1
ATOM 857 O O . ALA A 1 107 ? -2.370 4.074 -5.599 1.00 83.88 107 ALA A O 1
ATOM 858 N N . GLY A 1 108 ? -2.989 1.960 -6.030 1.00 86.38 108 GLY A N 1
ATOM 859 C CA . GLY A 1 108 ? -3.701 2.256 -7.277 1.00 86.38 108 GLY A CA 1
ATOM 860 C C . GLY A 1 108 ? -5.137 2.778 -7.076 1.00 86.38 108 GLY A C 1
ATOM 861 O O . GLY A 1 108 ? -5.631 2.808 -5.949 1.00 86.38 108 GLY A O 1
ATOM 862 N N . PRO A 1 109 ? -5.820 3.187 -8.163 1.00 91.38 109 PRO A N 1
ATOM 863 C CA . PRO A 1 109 ? -7.213 3.649 -8.133 1.00 91.38 109 PRO A CA 1
ATOM 864 C C . PRO A 1 109 ? -8.224 2.527 -7.813 1.00 91.38 109 PRO A C 1
ATOM 866 O O . PRO A 1 109 ? -7.855 1.382 -7.535 1.00 91.38 109 PRO A O 1
ATOM 869 N N . GLY A 1 110 ? -9.520 2.854 -7.833 1.00 93.62 110 GLY A N 1
ATOM 870 C CA . GLY A 1 110 ? -10.608 1.902 -7.607 1.00 93.62 110 GLY A CA 1
ATOM 871 C C . GLY A 1 110 ? -10.616 1.342 -6.183 1.00 93.62 110 GLY A C 1
ATOM 872 O O . GLY A 1 110 ? -10.534 2.091 -5.214 1.00 93.62 110 GLY A O 1
ATOM 873 N N . ILE A 1 111 ? -10.700 0.018 -6.027 1.00 94.12 111 ILE A N 1
ATOM 874 C CA . ILE A 1 111 ? -10.796 -0.627 -4.701 1.00 94.12 111 ILE A CA 1
ATOM 875 C C . ILE A 1 111 ? -9.565 -0.331 -3.831 1.00 94.12 111 ILE A C 1
ATOM 877 O O . ILE A 1 111 ? -9.692 -0.162 -2.619 1.00 94.12 111 ILE A O 1
ATOM 881 N N . MET A 1 112 ? -8.379 -0.241 -4.442 1.00 91.38 112 MET A N 1
ATOM 882 C CA . MET A 1 112 ? -7.130 0.041 -3.725 1.00 91.38 112 MET A CA 1
ATOM 883 C C . MET A 1 112 ? -7.072 1.466 -3.149 1.00 91.38 112 MET A C 1
ATOM 885 O O . MET A 1 112 ? -6.277 1.700 -2.237 1.00 91.38 112 MET A O 1
ATOM 889 N N . ASP A 1 113 ? -7.937 2.366 -3.627 1.00 92.69 113 ASP A N 1
ATOM 890 C CA . ASP A 1 113 ? -8.161 3.714 -3.093 1.00 92.69 113 ASP A CA 1
ATOM 891 C C . ASP A 1 113 ? -9.372 3.754 -2.139 1.00 92.69 113 ASP A C 1
ATOM 893 O O . ASP A 1 113 ? -9.308 4.346 -1.060 1.00 92.69 113 ASP A O 1
ATOM 897 N N . ALA A 1 114 ? -10.445 3.029 -2.473 1.00 95.19 114 ALA A N 1
ATOM 898 C CA . ALA A 1 114 ? -11.684 2.974 -1.700 1.00 95.19 114 ALA A CA 1
ATOM 899 C C . ALA A 1 114 ? -11.487 2.476 -0.259 1.00 95.19 114 ALA A C 1
ATOM 901 O O . ALA A 1 114 ? -11.991 3.086 0.688 1.00 95.19 114 ALA A O 1
ATOM 902 N N . VAL A 1 115 ? -10.749 1.373 -0.065 1.00 94.56 115 VAL A N 1
ATOM 903 C CA . VAL A 1 115 ? -10.579 0.783 1.276 1.00 94.56 115 VAL A CA 1
ATOM 904 C C . VAL A 1 115 ? -9.796 1.728 2.208 1.00 94.56 115 VAL A C 1
ATOM 906 O O . VAL A 1 115 ? -10.295 2.011 3.302 1.00 94.56 115 VAL A O 1
ATOM 909 N N . PRO A 1 116 ? -8.628 2.290 1.820 1.00 91.94 116 PRO A N 1
ATOM 910 C CA . PRO A 1 116 ? -7.953 3.308 2.627 1.00 91.94 116 PRO A CA 1
ATOM 911 C C . PRO A 1 116 ? -8.793 4.568 2.846 1.00 91.94 116 PRO A C 1
ATOM 913 O O . PRO A 1 116 ? -8.744 5.144 3.931 1.00 91.94 116 PRO A O 1
ATOM 916 N N . MET A 1 117 ? -9.581 4.994 1.852 1.00 92.69 117 MET A N 1
ATOM 917 C CA . MET A 1 117 ? -10.460 6.161 1.974 1.00 92.69 117 MET A CA 1
ATOM 918 C C . MET A 1 117 ? -11.484 5.980 3.100 1.00 92.69 117 MET A C 1
ATOM 920 O O . MET A 1 117 ? -11.605 6.840 3.976 1.00 92.69 117 MET A O 1
ATOM 924 N N . GLY A 1 118 ? -12.192 4.847 3.114 1.00 93.88 118 GLY A N 1
ATOM 925 C CA . GLY A 1 118 ? -13.146 4.523 4.174 1.00 93.88 118 GLY A CA 1
ATOM 926 C C . GLY A 1 118 ? -12.477 4.395 5.540 1.00 93.88 118 GLY A C 1
ATOM 927 O O . GLY A 1 118 ? -12.948 4.959 6.526 1.00 93.88 118 GLY A O 1
ATOM 928 N N . TRP A 1 119 ? -11.317 3.738 5.589 1.00 93.56 119 TRP A N 1
ATOM 929 C CA . TRP A 1 119 ? -10.536 3.621 6.818 1.00 93.56 119 TRP A CA 1
ATOM 930 C C . TRP A 1 119 ? -10.170 4.995 7.401 1.00 93.56 119 TRP A C 1
ATOM 932 O O . TRP A 1 119 ? -10.428 5.263 8.574 1.00 93.56 119 TRP A O 1
ATOM 942 N N . LYS A 1 120 ? -9.625 5.899 6.573 1.00 90.62 120 LYS A N 1
ATOM 943 C CA . LYS A 1 120 ? -9.219 7.249 6.997 1.00 90.62 120 LYS A CA 1
ATOM 944 C C . LYS A 1 120 ? -10.412 8.064 7.472 1.00 90.62 120 LYS A C 1
ATOM 946 O O . LYS A 1 120 ? -10.311 8.755 8.478 1.00 90.62 120 LYS A O 1
ATOM 951 N N . ARG A 1 121 ? -11.547 7.965 6.772 1.00 91.81 121 ARG A N 1
ATOM 952 C CA . ARG A 1 121 ? -12.783 8.658 7.151 1.00 91.81 121 ARG A CA 1
ATOM 953 C C . ARG A 1 121 ? -13.242 8.269 8.553 1.00 91.81 121 ARG A C 1
ATOM 955 O O . ARG A 1 121 ? -13.619 9.149 9.319 1.00 91.81 121 ARG A O 1
ATOM 962 N N . GLU A 1 122 ? -13.220 6.982 8.881 1.00 91.25 122 GLU A N 1
ATOM 963 C CA . GLU A 1 122 ? -13.586 6.503 10.214 1.00 91.25 122 GLU A CA 1
ATOM 964 C C . GLU A 1 122 ? -12.613 7.016 11.281 1.00 91.25 122 GLU A C 1
ATOM 966 O O . GLU A 1 122 ? -13.048 7.573 12.286 1.00 91.25 122 GLU A O 1
ATOM 971 N N . VAL A 1 123 ? -11.304 6.902 11.040 1.00 86.38 123 VAL A N 1
ATOM 972 C CA . VAL A 1 123 ? -10.283 7.368 11.992 1.00 86.38 123 VAL A CA 1
ATOM 973 C C . VAL A 1 123 ? -10.364 8.875 12.230 1.00 86.38 123 VAL A C 1
ATOM 975 O O . VAL A 1 123 ? -10.199 9.306 13.361 1.00 86.38 123 VAL A O 1
ATOM 978 N N . SER A 1 124 ? -10.687 9.681 11.215 1.00 85.62 124 SER A N 1
ATOM 979 C CA . SER A 1 124 ? -10.896 11.127 11.389 1.00 85.62 124 SER A CA 1
ATOM 980 C C . SER A 1 124 ? -12.144 11.476 12.206 1.00 85.62 124 SER A C 1
ATOM 982 O O . SER A 1 124 ? -12.213 12.560 12.780 1.00 85.62 124 SER A O 1
ATOM 984 N N . ARG A 1 125 ? -13.166 10.609 12.212 1.00 84.25 125 ARG A N 1
ATOM 985 C CA . ARG A 1 125 ? -14.425 10.829 12.949 1.00 84.25 125 ARG A CA 1
ATOM 986 C C . ARG A 1 125 ? -14.340 10.342 14.388 1.00 84.25 125 ARG A C 1
ATOM 988 O O . ARG A 1 125 ? -14.987 10.912 15.263 1.00 84.25 125 ARG A O 1
ATOM 995 N N . SER A 1 126 ? -13.573 9.287 14.615 1.00 71.56 126 SER A N 1
ATOM 996 C CA . SER A 1 126 ? -13.380 8.682 15.923 1.00 71.56 126 SER A CA 1
ATOM 997 C C . SER A 1 126 ? -12.204 9.355 16.639 1.00 71.56 126 SER A C 1
ATOM 999 O O . SER A 1 126 ? -11.131 9.502 16.071 1.00 71.56 126 SER A O 1
ATOM 1001 N N . SER A 1 127 ? -12.339 9.720 17.921 1.00 62.19 127 SER A N 1
ATOM 1002 C CA . SER A 1 127 ? -11.218 10.227 18.752 1.00 62.19 127 SER A CA 1
ATOM 1003 C C . SER A 1 127 ? -10.168 9.148 19.089 1.00 62.19 127 SER A C 1
ATOM 1005 O O . SER A 1 127 ? -9.466 9.228 20.095 1.00 62.19 127 SER A O 1
ATOM 1007 N N . SER A 1 128 ? -10.099 8.097 18.276 1.00 55.50 128 SER A N 1
ATOM 1008 C CA . SER A 1 128 ? -9.168 6.981 18.364 1.00 55.50 128 SER A CA 1
ATOM 1009 C C . SER A 1 128 ? -7.735 7.447 18.107 1.00 55.50 128 SER A C 1
ATOM 1011 O O . SER A 1 128 ? -7.454 8.111 17.116 1.00 55.50 128 SER A O 1
ATOM 1013 N N . SER A 1 129 ? -6.807 7.0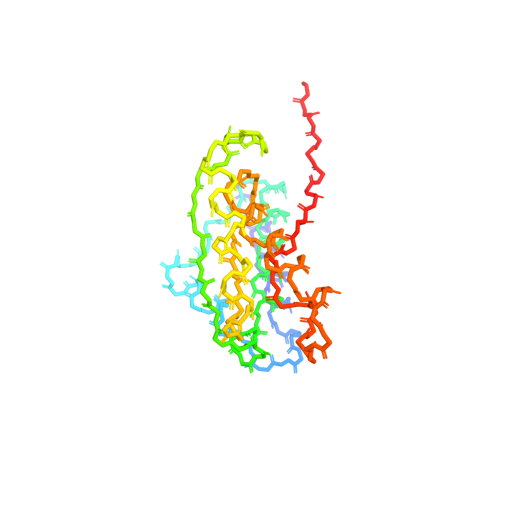32 18.967 1.00 56.75 129 SER A N 1
ATOM 1014 C CA . SER A 1 129 ? -5.374 7.365 18.934 1.00 56.75 129 SER A CA 1
ATOM 1015 C C . SER A 1 129 ? -4.575 6.724 17.782 1.00 56.75 129 SER A C 1
ATOM 1017 O O . SER A 1 129 ? -3.345 6.701 17.820 1.00 56.75 129 SER A O 1
ATOM 1019 N N . MET A 1 130 ? -5.241 6.182 16.757 1.00 60.72 130 MET A N 1
ATOM 1020 C CA . MET A 1 130 ? -4.579 5.562 15.604 1.00 60.72 130 MET A CA 1
ATOM 1021 C C . MET A 1 130 ? -4.031 6.641 14.666 1.00 60.72 130 MET A C 1
ATOM 1023 O O . MET A 1 130 ? -4.791 7.421 14.096 1.00 60.72 130 MET A O 1
ATOM 1027 N N . SER A 1 131 ? -2.709 6.686 14.480 1.00 55.50 131 SER A N 1
ATOM 1028 C CA . SER A 1 131 ? -2.080 7.672 13.596 1.00 55.50 131 SER A CA 1
ATOM 1029 C C . SER A 1 131 ? -2.255 7.318 12.111 1.00 55.50 131 SER A C 1
ATOM 1031 O O . SER A 1 131 ? -2.153 6.156 11.703 1.00 55.50 131 SER A O 1
ATOM 1033 N N . MET A 1 132 ? -2.495 8.348 11.292 1.00 54.00 132 MET A N 1
ATOM 1034 C CA . MET A 1 132 ? -2.758 8.258 9.847 1.00 54.00 132 MET A CA 1
ATOM 1035 C C . MET A 1 132 ? -1.581 7.750 8.997 1.00 54.00 132 MET A C 1
ATOM 1037 O O . MET A 1 132 ? -1.791 7.377 7.846 1.00 54.00 132 MET A O 1
ATOM 1041 N N . GLU A 1 133 ? -0.362 7.699 9.539 1.00 52.38 133 GLU A N 1
ATOM 1042 C CA . GLU A 1 133 ? 0.865 7.320 8.810 1.00 52.38 133 GLU A CA 1
ATOM 1043 C C . GLU A 1 133 ? 0.902 5.845 8.359 1.00 52.38 133 GLU A C 1
ATOM 1045 O O . GLU A 1 133 ? 1.834 5.411 7.685 1.00 52.38 133 GLU A O 1
ATOM 1050 N N . HIS A 1 134 ? -0.108 5.052 8.718 1.00 53.53 134 HIS A N 1
ATOM 1051 C CA . HIS A 1 134 ? -0.049 3.597 8.636 1.00 53.53 134 HIS A CA 1
ATOM 1052 C C . HIS A 1 134 ? -0.823 2.958 7.476 1.00 53.53 134 HIS A C 1
ATOM 1054 O O . HIS A 1 134 ? -0.705 1.742 7.299 1.00 53.53 134 HIS A O 1
ATOM 1060 N N . THR A 1 135 ? -1.619 3.717 6.708 1.00 51.72 135 THR A N 1
ATOM 1061 C CA . THR A 1 135 ? -2.652 3.118 5.834 1.00 51.72 135 THR A CA 1
ATOM 1062 C C . THR A 1 135 ? -2.527 3.307 4.333 1.00 51.72 135 THR A C 1
ATOM 1064 O O . THR A 1 135 ? -3.431 2.924 3.588 1.00 51.72 135 THR A O 1
ATOM 1067 N N . GLN A 1 136 ? -1.397 3.812 3.844 1.00 51.22 136 GLN A N 1
ATOM 1068 C CA . GLN A 1 136 ? -1.156 3.849 2.404 1.00 51.22 136 GLN A CA 1
ATOM 1069 C C . GLN A 1 136 ? 0.314 3.608 2.063 1.00 51.22 136 GLN A C 1
ATOM 1071 O O . GLN A 1 136 ? 1.205 4.062 2.778 1.00 51.22 136 GLN A O 1
ATOM 1076 N N . GLY A 1 137 ? 0.555 2.896 0.958 1.00 53.25 137 GLY A N 1
ATOM 1077 C CA . GLY A 1 137 ? 1.825 2.999 0.244 1.00 53.25 137 GLY A CA 1
ATOM 1078 C C . GLY A 1 137 ? 1.945 4.399 -0.357 1.00 53.25 137 GLY A C 1
ATOM 1079 O O . GLY A 1 137 ? 0.939 4.979 -0.775 1.00 53.25 137 GLY A O 1
ATOM 1080 N N . VAL A 1 138 ? 3.151 4.960 -0.353 1.00 39.66 138 VAL A N 1
ATOM 1081 C CA . VAL A 1 138 ? 3.438 6.256 -0.979 1.00 39.66 138 VAL A CA 1
ATOM 1082 C C . VAL A 1 138 ? 3.027 6.175 -2.454 1.00 39.66 138 VAL A C 1
ATOM 1084 O O . VAL A 1 138 ? 3.445 5.257 -3.158 1.00 39.66 138 VAL A O 1
ATOM 1087 N N . ARG A 1 139 ? 2.177 7.101 -2.924 1.00 39.31 139 ARG A N 1
ATOM 1088 C CA . ARG A 1 139 ? 2.099 7.386 -4.362 1.00 39.31 139 ARG A CA 1
ATOM 1089 C C . ARG A 1 139 ? 3.356 8.176 -4.686 1.00 39.31 139 ARG A C 1
ATOM 1091 O O . ARG A 1 139 ? 3.365 9.388 -4.502 1.00 39.31 139 ARG A O 1
ATOM 1098 N N . ASP A 1 140 ? 4.406 7.494 -5.118 1.00 31.27 140 ASP A N 1
ATOM 1099 C CA . ASP A 1 140 ? 5.448 8.191 -5.855 1.00 31.27 140 ASP A CA 1
ATOM 1100 C C . ASP A 1 140 ? 4.843 8.527 -7.216 1.00 31.27 140 ASP A C 1
ATOM 1102 O O . ASP A 1 140 ? 4.580 7.645 -8.038 1.00 31.27 140 ASP A O 1
ATOM 1106 N N . GLU A 1 141 ? 4.543 9.808 -7.431 1.00 30.02 141 GLU A N 1
ATOM 1107 C CA . GLU A 1 141 ? 4.342 10.332 -8.777 1.00 30.02 141 GLU A CA 1
ATOM 1108 C C . GLU A 1 141 ? 5.679 10.184 -9.502 1.00 30.02 141 GLU A C 1
ATOM 1110 O O . GLU A 1 141 ? 6.560 11.040 -9.432 1.00 30.02 141 GLU A O 1
ATOM 1115 N N . LEU A 1 142 ? 5.874 9.031 -10.142 1.00 29.14 142 LEU A N 1
ATOM 1116 C CA . LEU A 1 142 ? 6.986 8.850 -11.055 1.00 29.14 142 LEU A CA 1
ATOM 1117 C C . LEU A 1 142 ? 6.804 9.886 -12.170 1.00 29.14 142 LEU A C 1
ATOM 1119 O O . LEU A 1 142 ? 5.730 9.910 -12.776 1.00 29.14 142 LEU A O 1
ATOM 1123 N N . PRO A 1 143 ? 7.802 10.741 -12.456 1.00 28.50 143 PRO A N 1
ATOM 1124 C CA . PRO A 1 143 ? 7.741 11.614 -13.614 1.00 28.50 143 PRO A CA 1
ATOM 1125 C C . PRO A 1 143 ? 7.725 10.727 -14.859 1.00 28.50 143 PRO A C 1
ATOM 1127 O O . PRO A 1 143 ? 8.759 10.233 -15.309 1.00 28.50 143 PRO A O 1
ATOM 1130 N N . VAL A 1 144 ? 6.527 10.474 -15.380 1.00 36.41 144 VAL A N 1
ATOM 1131 C CA . VAL A 1 144 ? 6.332 9.872 -16.691 1.00 36.41 144 VAL A CA 1
ATOM 1132 C C . VAL A 1 144 ? 6.598 11.004 -17.672 1.00 36.41 144 VAL A C 1
ATOM 1134 O O . VAL A 1 144 ? 5.740 11.840 -17.933 1.00 36.41 144 VAL A O 1
ATOM 1137 N N . HIS A 1 145 ? 7.846 11.126 -18.117 1.00 34.31 145 HIS A N 1
ATOM 1138 C CA . HIS A 1 145 ? 8.117 11.904 -19.312 1.00 34.31 145 HIS A CA 1
ATOM 1139 C C . HIS A 1 145 ? 7.611 11.064 -20.479 1.00 34.31 145 HIS A C 1
ATOM 1141 O O . HIS A 1 145 ? 8.231 10.058 -20.826 1.00 34.31 145 HIS A O 1
ATOM 1147 N N . ASP A 1 146 ? 6.458 11.445 -21.025 1.00 32.78 146 ASP A N 1
ATOM 1148 C CA . ASP A 1 146 ? 6.010 10.941 -22.314 1.00 32.78 146 ASP A CA 1
ATOM 1149 C C . ASP A 1 146 ? 7.099 11.292 -23.334 1.00 32.78 146 ASP A C 1
ATOM 1151 O O . ASP A 1 146 ? 7.411 12.460 -23.580 1.00 32.78 146 ASP A O 1
ATOM 1155 N N . HIS A 1 147 ? 7.768 10.262 -23.840 1.00 34.38 147 HIS A N 1
ATOM 1156 C CA . HIS A 1 147 ? 8.626 10.387 -25.002 1.00 34.38 147 HIS A CA 1
ATOM 1157 C C . HIS A 1 147 ? 7.737 10.165 -26.225 1.00 34.38 147 HIS A C 1
ATOM 1159 O O . HIS A 1 147 ? 7.400 9.020 -26.531 1.00 34.38 147 HIS A O 1
ATOM 1165 N N . ASP A 1 148 ? 7.337 11.272 -26.854 1.00 37.84 148 ASP A N 1
ATOM 1166 C CA . ASP A 1 148 ? 6.835 11.306 -28.234 1.00 37.84 148 ASP A CA 1
ATOM 1167 C C . ASP A 1 148 ? 7.912 10.840 -29.234 1.00 37.84 148 ASP A C 1
ATOM 1169 O O . ASP A 1 148 ? 9.112 11.157 -29.019 1.00 37.84 148 ASP A O 1
#

pLDDT: mean 72.55, std 18.3, range [28.5, 97.94]

Secondary structure (DSSP, 8-state):
--HHHHHHHHHHHHHHHHT-SSS--HHHHHHHHHH-SPPPPSSHHHHHHHHHHHHHHHHTTTHHHHS--EEEP---SS--TTSHHHHHHHHHHHHHHTTT-EEE--S-STHHHHHHHHHHHHHHHS-----GGGS-------------